Protein AF-A0A358ELY9-F1 (afdb_monomer_lite)

Foldseek 3Di:
DVCLLVPCVVVFFDPPFDDDDPPPDPQDADPVCPVPPSNVVSVVVVVVDVVVPDDDDSGTDPSSSVSVVVVVVCVCPPPVVDDDD

Sequence (85 aa):
MKNHIAPGYMDRIIRNAKPFVIQERVLDVSWNNHLSEEANRIKIEIERLVLEGDQPTSRLNSDWRRRFEDVVYALINSPEFIFVP

Radius of gyration: 18.92 Å; chains: 1; bounding box: 39×37×47 Å

Secondary structure (DSSP, 8-state):
-TTSS-TTSTT-B-TTPPPP----------GGGTT-HHHHHHHHHHHHHHHH-PPPPTTB-HHHHHHHHHHHHHHHTSTTS----

Structure (mmCIF, N/CA/C/O backbone):
data_AF-A0A358ELY9-F1
#
_entry.id   AF-A0A358ELY9-F1
#
loop_
_atom_site.group_PDB
_atom_site.id
_atom_site.type_symbol
_atom_site.label_atom_id
_atom_site.label_alt_id
_atom_site.label_comp_id
_atom_site.label_asym_id
_atom_site.label_entity_id
_atom_site.label_seq_id
_atom_site.pdbx_PDB_ins_code
_atom_site.Cartn_x
_atom_site.Cartn_y
_atom_site.Cartn_z
_atom_site.occupancy
_atom_site.B_iso_or_equiv
_atom_site.auth_seq_id
_atom_site.auth_comp_id
_atom_site.auth_asym_id
_atom_site.auth_atom_id
_atom_site.pdbx_PDB_model_num
ATOM 1 N N . MET A 1 1 ? 20.249 5.577 -10.592 1.00 54.88 1 MET A N 1
ATOM 2 C CA . MET A 1 1 ? 18.807 5.693 -10.920 1.00 54.88 1 MET A CA 1
ATOM 3 C C . MET A 1 1 ? 18.442 5.584 -12.405 1.00 54.88 1 MET A C 1
ATOM 5 O O . MET A 1 1 ? 17.273 5.358 -12.675 1.00 54.88 1 MET A O 1
ATOM 9 N N . LYS A 1 2 ? 19.365 5.692 -13.380 1.00 56.09 2 LYS A N 1
ATOM 10 C CA . LYS A 1 2 ? 19.000 5.857 -14.806 1.00 56.09 2 LYS A CA 1
ATOM 11 C C . LYS A 1 2 ? 18.169 4.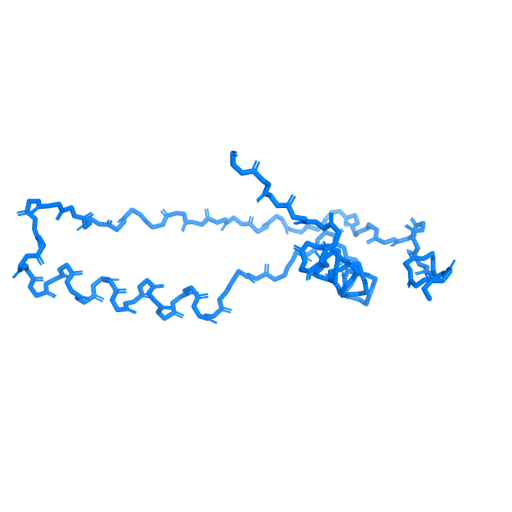744 -15.476 1.00 56.09 2 LYS A C 1
ATOM 13 O O . LYS A 1 2 ? 17.742 4.992 -16.586 1.00 56.09 2 LYS A O 1
ATOM 18 N N . ASN A 1 3 ? 17.915 3.582 -14.856 1.00 76.94 3 ASN A N 1
ATOM 19 C CA . ASN A 1 3 ? 17.105 2.499 -15.448 1.00 76.94 3 ASN A CA 1
ATOM 20 C C . ASN A 1 3 ? 16.483 1.533 -14.408 1.00 76.94 3 AS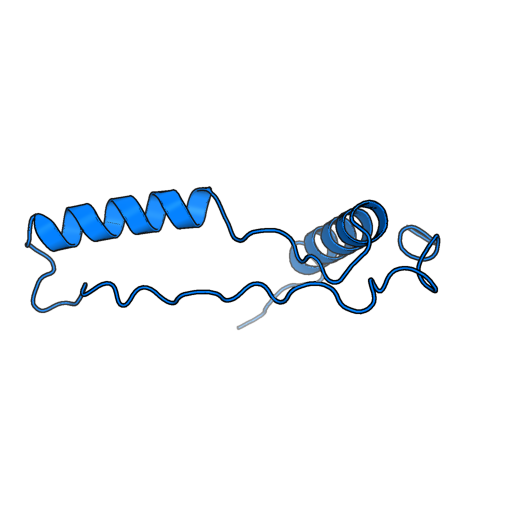N A C 1
ATOM 22 O O . ASN A 1 3 ? 16.354 0.344 -14.672 1.00 76.94 3 ASN A O 1
ATOM 26 N N . HIS A 1 4 ? 16.114 1.984 -13.203 1.00 87.56 4 HIS A N 1
ATOM 27 C CA . HIS A 1 4 ? 15.690 1.048 -12.139 1.00 87.56 4 HIS A CA 1
ATOM 28 C C . HIS A 1 4 ? 14.335 0.355 -12.414 1.00 87.56 4 HIS A C 1
ATOM 30 O O . HIS A 1 4 ? 14.165 -0.829 -12.124 1.00 87.56 4 HIS A O 1
ATOM 36 N N . ILE A 1 5 ? 13.404 1.068 -13.055 1.00 93.00 5 ILE A N 1
ATOM 37 C CA . ILE A 1 5 ? 12.046 0.585 -13.375 1.00 93.00 5 ILE A CA 1
ATOM 38 C C . ILE A 1 5 ? 11.866 0.163 -14.841 1.00 93.00 5 ILE A C 1
ATOM 40 O O . ILE A 1 5 ? 10.830 -0.394 -15.196 1.00 93.00 5 ILE A O 1
ATOM 44 N N . ALA A 1 6 ? 12.853 0.410 -15.707 1.00 94.31 6 ALA A N 1
ATOM 45 C CA . ALA A 1 6 ? 12.766 0.051 -17.124 1.00 94.31 6 ALA A CA 1
ATOM 46 C C . ALA A 1 6 ? 12.719 -1.478 -17.366 1.00 94.31 6 ALA A C 1
ATOM 48 O O . ALA A 1 6 ? 11.879 -1.926 -18.153 1.00 94.31 6 ALA A O 1
ATOM 49 N N . PRO A 1 7 ? 13.538 -2.314 -16.689 1.00 94.94 7 PRO A N 1
ATOM 50 C CA . PRO A 1 7 ? 13.506 -3.760 -16.889 1.00 94.94 7 PRO A CA 1
ATOM 51 C C . PRO A 1 7 ? 12.167 -4.351 -16.458 1.00 94.94 7 PRO A C 1
ATOM 53 O O . PRO A 1 7 ? 11.781 -4.184 -15.301 1.00 94.94 7 PRO A O 1
ATOM 56 N N . GLY A 1 8 ? 11.493 -5.066 -17.362 1.00 91.38 8 GLY A N 1
ATOM 57 C CA . GLY A 1 8 ? 10.193 -5.699 -17.111 1.00 91.38 8 GLY A CA 1
ATOM 58 C C . GLY A 1 8 ? 8.988 -4.767 -17.256 1.00 91.38 8 GLY A C 1
ATOM 59 O O . GLY A 1 8 ? 7.869 -5.193 -16.994 1.00 91.38 8 GLY A O 1
ATOM 60 N N . TYR A 1 9 ? 9.180 -3.513 -17.692 1.00 94.19 9 TYR A N 1
ATOM 61 C CA . TYR A 1 9 ? 8.083 -2.548 -17.808 1.00 94.19 9 TYR A CA 1
ATOM 62 C C . TYR A 1 9 ? 6.987 -3.006 -18.782 1.00 94.19 9 TYR A C 1
ATOM 64 O O . TYR A 1 9 ? 5.808 -2.855 -18.469 1.00 94.19 9 TYR A O 1
ATOM 72 N N . MET A 1 10 ? 7.339 -3.583 -19.935 1.00 95.81 10 MET A N 1
ATOM 73 C CA . MET A 1 10 ? 6.354 -4.032 -20.935 1.00 95.81 10 MET A CA 1
ATOM 74 C C . MET A 1 10 ? 5.444 -5.151 -20.407 1.00 95.81 10 MET A C 1
ATOM 76 O O . MET A 1 10 ? 4.236 -5.109 -20.626 1.00 95.81 10 MET A O 1
ATOM 80 N N . ASP A 1 11 ? 6.000 -6.075 -19.623 1.00 94.31 11 ASP A N 1
ATOM 81 C CA . ASP A 1 11 ? 5.301 -7.279 -19.152 1.00 94.31 11 ASP A CA 1
ATOM 82 C C . ASP A 1 11 ? 4.818 -7.168 -17.698 1.00 94.31 11 ASP A C 1
ATOM 84 O O . ASP A 1 11 ? 4.375 -8.141 -17.091 1.00 94.31 11 ASP A O 1
ATOM 88 N N . ARG A 1 12 ? 4.889 -5.967 -17.111 1.00 95.31 12 ARG A N 1
ATOM 89 C CA . ARG A 1 12 ? 4.577 -5.746 -15.692 1.00 95.31 12 ARG A CA 1
ATOM 90 C C . ARG A 1 12 ? 3.1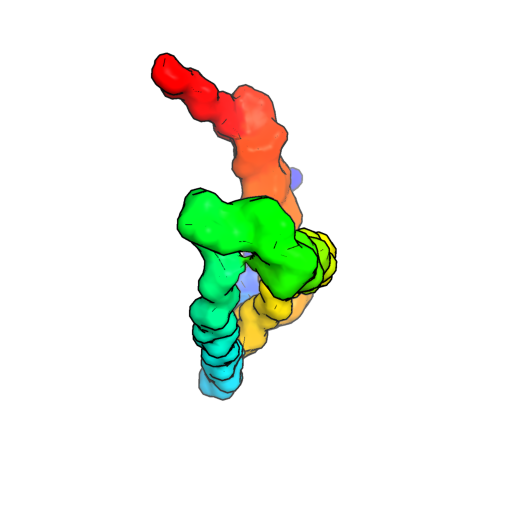23 -6.034 -15.327 1.00 95.31 12 ARG A C 1
ATOM 92 O O . ARG A 1 12 ? 2.840 -6.236 -14.154 1.00 95.31 12 ARG A O 1
ATOM 99 N N . ILE A 1 13 ? 2.200 -5.982 -16.286 1.00 95.88 13 ILE A N 1
ATOM 100 C CA . ILE A 1 13 ? 0.758 -6.090 -16.037 1.00 95.88 13 ILE A CA 1
ATOM 101 C C . ILE A 1 13 ? 0.348 -7.561 -16.032 1.00 95.88 13 ILE A C 1
ATOM 103 O O . ILE A 1 13 ? 0.450 -8.249 -17.047 1.00 95.88 13 ILE A O 1
ATOM 107 N N . ILE A 1 14 ? -0.210 -8.019 -14.913 1.00 95.00 14 ILE A N 1
ATOM 108 C CA . ILE A 1 14 ? -0.796 -9.354 -14.808 1.00 95.00 14 ILE A CA 1
ATOM 109 C C . ILE A 1 14 ? -2.239 -9.289 -15.316 1.00 95.00 14 ILE A C 1
ATOM 111 O O . ILE A 1 14 ? -3.113 -8.664 -14.709 1.00 95.00 14 ILE A O 1
ATOM 115 N N . ARG A 1 15 ? -2.497 -9.938 -16.457 1.00 93.25 15 ARG A N 1
ATOM 116 C CA . ARG A 1 15 ? -3.850 -10.046 -17.022 1.00 93.25 15 ARG A CA 1
ATOM 117 C C . ARG A 1 15 ? -4.726 -10.920 -16.125 1.00 93.25 15 ARG A C 1
ATOM 119 O O . ARG A 1 15 ? -4.262 -11.924 -15.598 1.00 93.25 15 ARG A O 1
ATOM 126 N N . ASN A 1 16 ? -6.001 -10.551 -15.993 1.00 92.06 16 ASN A N 1
ATOM 127 C CA . ASN A 1 16 ? -6.997 -11.276 -15.193 1.00 92.06 16 ASN A CA 1
ATOM 128 C C . ASN A 1 16 ? -6.611 -11.459 -13.712 1.00 92.06 16 ASN A C 1
ATOM 130 O O . ASN A 1 16 ? -7.067 -12.401 -13.062 1.00 92.06 16 ASN A O 1
ATOM 134 N N . ALA A 1 17 ? -5.779 -10.566 -13.168 1.00 90.88 17 ALA A N 1
ATOM 135 C CA . ALA A 1 17 ? -5.502 -10.537 -11.740 1.00 90.88 17 ALA A CA 1
ATOM 136 C C . ALA A 1 17 ? -6.812 -10.380 -10.953 1.00 90.88 17 ALA A C 1
ATOM 138 O O . ALA A 1 17 ? -7.641 -9.524 -11.276 1.00 90.88 17 ALA A O 1
ATOM 139 N N . LYS A 1 18 ? -6.998 -11.207 -9.918 1.00 87.94 18 LYS A N 1
ATOM 140 C CA . LYS A 1 18 ? -8.180 -11.115 -9.057 1.00 87.94 18 LYS A CA 1
ATOM 141 C C . LYS A 1 18 ? -8.172 -9.757 -8.346 1.00 87.94 18 LYS A C 1
ATOM 143 O O . LYS A 1 18 ? -7.161 -9.445 -7.707 1.00 87.94 18 LYS A O 1
ATOM 148 N N . PRO A 1 19 ? -9.249 -8.957 -8.447 1.00 78.81 19 PRO A N 1
ATOM 149 C CA . PRO A 1 19 ? -9.333 -7.702 -7.721 1.00 78.81 19 PRO A CA 1
ATOM 150 C C . PRO A 1 19 ? -9.322 -7.991 -6.221 1.00 78.81 19 PRO A C 1
ATOM 152 O O . PRO A 1 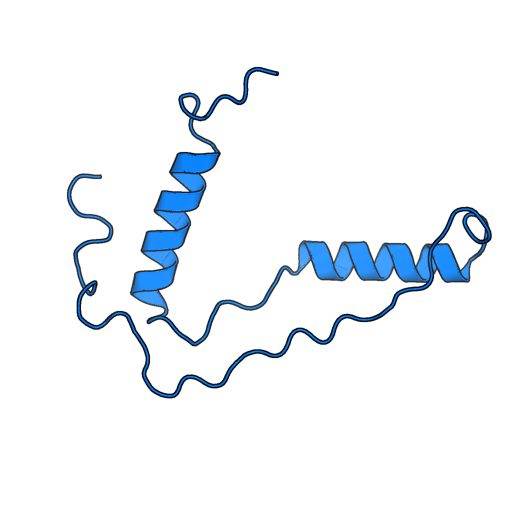19 ? -10.039 -8.872 -5.746 1.00 78.81 19 PRO A O 1
ATOM 155 N N . PHE A 1 20 ? -8.498 -7.249 -5.486 1.00 79.75 20 PHE A N 1
ATOM 156 C CA . PHE A 1 20 ? -8.623 -7.193 -4.039 1.00 79.75 20 PHE A CA 1
ATOM 157 C C . PHE A 1 20 ? -9.802 -6.278 -3.713 1.00 79.75 20 PHE A C 1
ATOM 159 O O . PHE A 1 20 ? -9.849 -5.137 -4.175 1.00 79.75 20 PHE A O 1
ATOM 166 N N . VAL A 1 21 ? -10.772 -6.799 -2.969 1.00 76.50 21 VAL A N 1
ATOM 167 C CA . VAL A 1 21 ? -11.905 -6.015 -2.483 1.00 76.50 21 VAL A CA 1
ATOM 168 C C . VAL A 1 21 ? -11.545 -5.557 -1.082 1.00 76.50 21 VAL A C 1
ATOM 170 O O . VAL A 1 21 ? -11.499 -6.374 -0.163 1.00 76.50 21 VAL A O 1
ATOM 173 N N . ILE A 1 22 ? -11.289 -4.260 -0.923 1.00 70.69 22 ILE A N 1
ATOM 174 C CA . ILE A 1 22 ? -11.210 -3.654 0.403 1.00 70.69 22 ILE A CA 1
ATOM 175 C C . ILE A 1 22 ? -12.628 -3.714 0.969 1.00 70.69 22 ILE A C 1
ATOM 177 O O . ILE A 1 22 ? -13.525 -3.018 0.496 1.00 70.69 22 ILE A O 1
ATOM 181 N N . GLN A 1 23 ? -12.856 -4.594 1.940 1.00 66.12 23 GLN A N 1
ATOM 182 C CA . GLN A 1 23 ? -14.057 -4.509 2.756 1.00 66.12 23 GLN A CA 1
ATOM 183 C C . GLN A 1 23 ? -13.824 -3.401 3.771 1.00 66.12 23 GLN A C 1
ATOM 185 O O . GLN A 1 23 ? -13.156 -3.611 4.783 1.00 66.12 23 GLN A O 1
ATOM 190 N N . GLU A 1 24 ? -14.347 -2.215 3.474 1.00 66.06 24 GLU A N 1
ATOM 191 C CA . GLU A 1 24 ? -14.371 -1.123 4.435 1.00 66.06 24 GLU A CA 1
ATOM 192 C C . GLU A 1 24 ? -15.192 -1.577 5.645 1.00 66.06 24 GLU A C 1
ATOM 194 O O . GLU A 1 24 ? -16.412 -1.752 5.577 1.00 66.06 24 GLU A O 1
ATOM 199 N N . ARG A 1 25 ? -14.507 -1.849 6.760 1.00 70.62 25 ARG A N 1
ATOM 200 C CA . ARG A 1 25 ? -15.192 -2.048 8.031 1.00 70.62 25 ARG A CA 1
ATOM 201 C C . ARG A 1 25 ? -15.638 -0.675 8.502 1.00 70.62 25 ARG A C 1
ATOM 203 O O . ARG A 1 25 ? -14.805 0.171 8.812 1.00 70.62 25 ARG A O 1
ATOM 210 N N . VAL A 1 26 ? -16.949 -0.470 8.577 1.00 66.44 26 VAL A N 1
ATOM 211 C CA . VAL A 1 26 ? -17.504 0.684 9.283 1.00 66.44 26 VAL A CA 1
ATOM 212 C C . VAL A 1 26 ? -17.228 0.467 10.768 1.00 66.44 26 VAL A C 1
ATOM 214 O O . VAL A 1 26 ? -17.845 -0.379 11.412 1.00 66.44 26 VAL A O 1
ATOM 217 N N . LEU A 1 27 ? -16.233 1.181 11.283 1.00 74.12 27 LEU A N 1
ATOM 218 C CA . LEU A 1 27 ? -15.820 1.135 12.678 1.00 74.12 27 LEU A CA 1
ATOM 219 C C . LEU A 1 27 ? -16.410 2.363 13.376 1.00 74.12 27 LEU A C 1
ATOM 221 O O . LEU A 1 27 ? -16.015 3.492 13.092 1.00 74.12 27 LEU A O 1
ATOM 225 N N . ASP A 1 28 ? -17.399 2.143 14.243 1.00 78.00 28 ASP A N 1
ATOM 226 C CA . ASP A 1 28 ? -18.176 3.208 14.888 1.00 78.00 28 ASP A CA 1
ATOM 227 C C . ASP A 1 28 ? -17.387 3.870 16.029 1.00 78.00 28 ASP A C 1
ATOM 229 O O . ASP A 1 28 ? -17.541 3.543 17.207 1.00 78.00 28 ASP A O 1
ATOM 233 N N . VAL A 1 29 ? -16.491 4.792 15.675 1.00 88.88 29 VAL A N 1
ATOM 234 C CA . VAL A 1 29 ? -15.769 5.635 16.635 1.00 88.88 29 VAL A CA 1
ATOM 235 C C . VAL A 1 29 ? -16.001 7.098 16.296 1.00 88.88 29 VAL A C 1
ATOM 237 O O . VAL A 1 29 ? -15.609 7.577 15.232 1.00 88.88 29 VAL A O 1
ATOM 240 N N . SER A 1 30 ? -16.609 7.825 17.227 1.00 88.88 30 SER A N 1
ATOM 241 C CA . SER A 1 30 ? -16.936 9.242 17.101 1.00 88.88 30 SER A CA 1
ATOM 242 C C . SER A 1 30 ? -16.757 9.974 18.434 1.00 88.88 30 SER A C 1
ATOM 244 O O . SER A 1 30 ? -16.494 9.376 19.476 1.00 88.88 30 SER A O 1
ATOM 246 N N . TRP A 1 31 ? -16.939 11.297 18.434 1.00 89.06 31 TRP A N 1
ATOM 247 C CA . TRP A 1 31 ? -16.927 12.086 19.671 1.00 89.06 31 TRP A CA 1
ATOM 248 C C . TRP A 1 31 ? -17.996 11.641 20.675 1.00 89.06 31 TRP A C 1
ATOM 250 O O . TRP A 1 31 ? -17.766 11.710 21.881 1.00 89.06 31 TRP A O 1
ATOM 260 N N . ASN A 1 32 ? -19.130 11.125 20.196 1.00 92.38 32 ASN A N 1
ATOM 261 C CA . ASN A 1 32 ? -20.231 10.703 21.060 1.00 92.38 32 ASN A CA 1
ATOM 262 C C . ASN A 1 32 ? -19.895 9.461 21.901 1.00 92.38 32 ASN A C 1
ATOM 264 O O . ASN A 1 32 ? -20.531 9.252 22.929 1.00 92.38 32 ASN A O 1
ATOM 268 N N . ASN A 1 33 ? -18.902 8.655 21.503 1.00 91.88 33 ASN A N 1
ATOM 269 C CA . ASN A 1 33 ? -18.505 7.439 22.216 1.00 91.88 33 ASN A CA 1
ATOM 270 C C . ASN A 1 33 ? -17.012 7.397 22.595 1.00 91.88 33 ASN A C 1
ATOM 272 O O . ASN A 1 33 ? -16.511 6.338 22.957 1.00 91.88 33 ASN A O 1
ATOM 276 N N . HIS A 1 34 ? -16.307 8.534 22.572 1.00 87.69 34 HIS A N 1
ATOM 277 C CA . HIS A 1 34 ? -14.846 8.575 22.740 1.00 87.69 34 HIS A CA 1
ATOM 278 C C . HIS A 1 34 ? -14.321 8.090 24.108 1.00 87.69 34 HIS A C 1
ATOM 280 O O . HIS A 1 34 ? -13.150 7.741 24.209 1.00 87.69 34 HIS A O 1
ATOM 286 N N . LEU A 1 35 ? -15.166 8.048 25.148 1.00 92.81 35 LEU A N 1
ATOM 287 C CA . LEU A 1 35 ? -14.830 7.499 26.475 1.00 92.81 35 LEU A CA 1
ATOM 288 C C . LEU A 1 35 ? -15.322 6.056 26.679 1.00 92.81 35 LEU A C 1
ATOM 290 O O . LEU A 1 35 ? -15.272 5.535 27.791 1.00 92.81 35 LEU A O 1
ATOM 294 N N . SER A 1 36 ? -15.833 5.412 25.629 1.00 94.19 36 SER A N 1
ATOM 295 C CA . SER A 1 36 ? -16.269 4.019 25.676 1.00 94.19 36 SER A CA 1
ATOM 296 C C . SER A 1 36 ? -15.076 3.069 25.583 1.00 94.19 36 SER A C 1
ATOM 298 O O . SER A 1 36 ? -14.215 3.220 24.714 1.00 94.19 36 SER A O 1
ATOM 300 N N . GLU A 1 37 ? -15.070 2.031 26.419 1.00 94.50 37 GLU A N 1
ATOM 301 C CA . GLU A 1 37 ? -14.120 0.917 26.315 1.00 94.50 37 GLU A CA 1
ATOM 302 C C . GLU A 1 37 ? -14.176 0.254 24.926 1.00 94.50 37 GLU A C 1
ATOM 304 O O . GLU A 1 37 ? -13.140 -0.086 24.353 1.00 94.50 37 GLU A O 1
ATOM 309 N N . GLU A 1 38 ? -15.373 0.152 24.338 1.00 91.81 38 GLU A N 1
ATOM 310 C CA . GLU A 1 38 ? -15.579 -0.391 22.991 1.00 91.81 38 GLU A CA 1
ATOM 311 C C . GLU A 1 38 ? -14.858 0.445 21.929 1.00 91.81 38 GLU A C 1
ATOM 313 O O . GLU A 1 38 ? -14.137 -0.091 21.087 1.00 91.81 38 GLU A O 1
ATOM 318 N N . ALA A 1 39 ? -15.012 1.771 21.995 1.00 93.00 39 ALA A N 1
ATOM 319 C CA . ALA A 1 39 ? -14.381 2.686 21.052 1.00 93.00 39 ALA A CA 1
ATOM 320 C C . ALA A 1 39 ? -12.850 2.615 21.149 1.00 93.00 39 ALA A C 1
ATOM 322 O O . ALA A 1 39 ? -12.159 2.634 20.127 1.00 93.00 39 ALA A O 1
ATOM 323 N N . ASN A 1 40 ? -12.319 2.463 22.368 1.00 92.88 40 ASN A N 1
ATOM 324 C CA . ASN A 1 40 ? -10.892 2.260 22.588 1.00 92.88 40 ASN A CA 1
ATOM 325 C C . ASN A 1 40 ? -10.402 0.936 21.977 1.00 92.88 40 ASN A 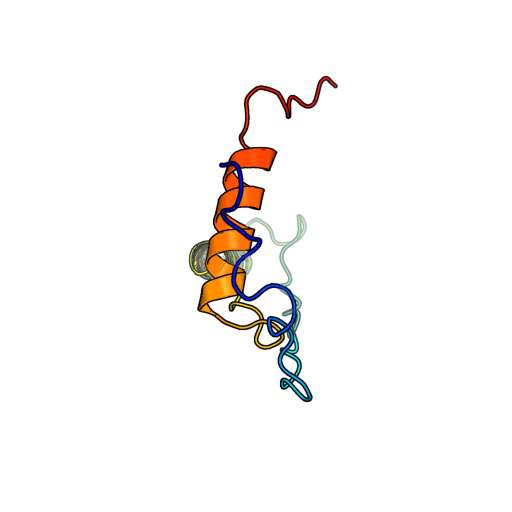C 1
ATOM 327 O O . ASN A 1 40 ? -9.414 0.926 21.244 1.00 92.88 40 ASN A O 1
ATOM 331 N N . ARG A 1 41 ? -11.121 -0.174 22.201 1.00 92.69 41 ARG A N 1
ATOM 332 C CA . ARG A 1 41 ? -10.787 -1.481 21.608 1.00 92.69 41 ARG A CA 1
ATOM 333 C C . ARG A 1 41 ? -10.753 -1.421 20.080 1.00 92.69 41 ARG A C 1
ATOM 335 O O . ARG A 1 41 ? -9.832 -1.953 19.466 1.00 92.69 41 ARG A O 1
ATOM 342 N N . ILE A 1 42 ? -11.728 -0.748 19.473 1.00 91.69 42 ILE A N 1
ATOM 343 C CA . ILE A 1 42 ? -11.784 -0.545 18.023 1.00 91.69 42 ILE A CA 1
ATOM 344 C C . ILE A 1 42 ? -10.577 0.268 17.531 1.00 91.69 42 ILE A C 1
ATOM 346 O O . ILE A 1 42 ? -9.974 -0.094 16.524 1.00 91.69 42 ILE A O 1
ATOM 350 N N . LYS A 1 43 ? -10.189 1.343 18.229 1.00 91.12 43 LYS A N 1
ATOM 351 C CA . LYS A 1 43 ? -9.028 2.166 17.844 1.00 91.12 43 LYS A CA 1
ATOM 352 C C . LYS A 1 43 ? -7.708 1.403 17.904 1.00 91.12 43 LYS A C 1
ATOM 354 O O . LYS A 1 43 ? -6.906 1.559 16.987 1.00 91.12 43 LYS A O 1
ATOM 359 N N . ILE A 1 44 ? -7.521 0.555 18.913 1.00 93.00 44 ILE A N 1
ATOM 360 C CA . ILE A 1 44 ? -6.347 -0.325 19.014 1.00 93.00 44 ILE A CA 1
ATOM 361 C C . ILE A 1 44 ? -6.298 -1.297 17.826 1.00 93.00 44 ILE A C 1
ATOM 363 O O . ILE A 1 44 ? -5.245 -1.500 17.229 1.00 93.00 44 ILE A O 1
ATOM 367 N N . GLU A 1 45 ? -7.438 -1.870 17.433 1.00 90.94 45 GLU A N 1
ATOM 368 C CA . GLU A 1 45 ? -7.489 -2.755 16.263 1.00 90.94 45 GLU A CA 1
ATOM 369 C C . GLU A 1 45 ? -7.208 -2.004 14.951 1.00 90.94 45 GLU A C 1
ATOM 371 O O . GLU A 1 45 ? -6.514 -2.527 14.082 1.00 90.94 45 GLU A O 1
ATOM 376 N N . ILE A 1 46 ? -7.690 -0.763 14.811 1.00 89.19 46 ILE A N 1
ATOM 377 C CA . ILE A 1 46 ? -7.358 0.095 13.661 1.00 89.19 46 ILE A CA 1
ATOM 378 C C . ILE A 1 46 ? -5.855 0.342 13.598 1.00 89.19 46 ILE A C 1
ATOM 380 O O . ILE A 1 46 ? -5.267 0.191 12.533 1.00 89.19 46 ILE A O 1
ATOM 384 N N . GLU A 1 47 ? -5.231 0.710 14.717 1.00 92.50 47 GLU A N 1
ATOM 385 C CA . GLU A 1 47 ? -3.783 0.914 14.784 1.00 92.50 47 GLU A CA 1
ATOM 386 C C . GLU A 1 47 ? -3.035 -0.348 14.347 1.00 92.50 47 GLU A C 1
ATOM 388 O O . GLU A 1 47 ? -2.168 -0.275 13.477 1.00 92.50 47 GLU A O 1
ATOM 393 N N . ARG A 1 48 ? -3.428 -1.516 14.870 1.00 92.12 48 ARG A N 1
ATOM 394 C CA . ARG A 1 48 ? -2.850 -2.808 14.483 1.00 92.12 48 ARG A CA 1
ATOM 395 C C . ARG A 1 48 ? -2.949 -3.048 12.972 1.00 92.12 48 ARG A C 1
ATOM 397 O O . ARG A 1 48 ? -1.949 -3.398 12.355 1.00 92.12 48 ARG A O 1
ATOM 404 N N . LEU A 1 49 ? -4.123 -2.833 12.374 1.00 87.81 49 LEU A N 1
ATOM 405 C CA . LEU A 1 49 ? -4.346 -3.003 10.931 1.00 87.81 49 LEU A CA 1
ATOM 406 C C . LEU A 1 49 ? -3.549 -1.995 10.089 1.00 87.81 49 LEU A C 1
ATOM 408 O O . LEU A 1 49 ? -3.008 -2.354 9.048 1.00 87.81 49 LEU A O 1
ATOM 412 N N . VAL A 1 50 ? -3.441 -0.744 10.541 1.00 88.25 50 VAL A N 1
ATOM 413 C CA . VAL A 1 50 ? -2.640 0.292 9.869 1.00 88.25 50 VAL A CA 1
ATOM 414 C C . VAL A 1 50 ? -1.155 -0.068 9.890 1.00 88.25 50 VAL A C 1
ATOM 416 O O . VAL A 1 50 ? -0.473 0.117 8.884 1.00 88.25 50 VAL A O 1
ATOM 419 N N . LEU A 1 51 ? -0.660 -0.610 11.005 1.00 89.44 51 LEU A N 1
ATOM 420 C CA . LEU A 1 51 ? 0.718 -1.089 11.122 1.00 89.44 51 LEU A CA 1
ATOM 421 C C . LEU A 1 51 ? 0.990 -2.317 10.239 1.00 89.44 51 LEU A C 1
ATOM 423 O O . LEU A 1 51 ? 2.101 -2.459 9.734 1.00 89.44 51 LEU A O 1
ATOM 427 N N . GLU A 1 52 ? -0.001 -3.192 10.037 1.00 89.44 52 GLU A N 1
ATOM 428 C CA . GLU A 1 52 ? 0.096 -4.304 9.078 1.00 89.44 52 GLU A CA 1
ATOM 429 C C . GLU A 1 52 ? 0.122 -3.823 7.622 1.00 89.44 52 GLU A C 1
ATOM 431 O O . GLU A 1 52 ? 0.808 -4.421 6.789 1.00 89.44 52 GLU A O 1
ATOM 436 N N . GLY A 1 53 ? -0.579 -2.727 7.334 1.00 85.62 53 GLY A N 1
ATOM 437 C CA . GLY A 1 53 ? -0.661 -2.123 6.012 1.00 85.62 53 GLY A CA 1
ATOM 438 C C . GLY A 1 53 ? -1.546 -2.898 5.034 1.00 85.62 53 GLY A C 1
ATOM 439 O O . GLY A 1 53 ? -1.987 -4.025 5.274 1.00 85.62 53 GLY A O 1
ATOM 440 N N . ASP A 1 54 ? -1.815 -2.273 3.890 1.00 85.19 54 ASP A N 1
ATOM 441 C CA . ASP A 1 54 ? -2.600 -2.899 2.831 1.00 85.19 54 ASP A CA 1
ATOM 442 C C . ASP A 1 54 ? -1.824 -4.022 2.133 1.00 85.19 54 ASP A C 1
ATOM 444 O O . ASP A 1 54 ? -0.599 -3.991 1.974 1.00 85.19 54 ASP A O 1
ATOM 448 N N . GLN A 1 55 ? -2.562 -5.015 1.632 1.00 86.12 55 GLN A N 1
ATOM 449 C CA . GLN A 1 55 ? -1.964 -6.073 0.826 1.00 86.12 55 GLN A CA 1
ATOM 450 C C . GLN A 1 55 ? -1.427 -5.516 -0.505 1.00 86.12 55 GLN A C 1
ATOM 452 O O . GLN A 1 55 ? -2.102 -4.720 -1.165 1.00 86.12 55 GLN A O 1
ATOM 457 N N . PRO A 1 56 ? -0.256 -5.984 -0.976 1.00 89.06 56 PRO A N 1
ATOM 458 C CA . PRO A 1 56 ? 0.272 -5.587 -2.273 1.00 89.06 56 PRO A CA 1
ATOM 459 C C . PRO A 1 56 ? -0.676 -5.910 -3.431 1.00 89.06 56 PRO A C 1
ATOM 461 O O . PRO A 1 56 ? -1.317 -6.962 -3.462 1.00 89.06 56 PRO A O 1
ATOM 464 N N . THR A 1 57 ? -0.705 -5.045 -4.449 1.00 89.12 57 THR A N 1
ATOM 465 C CA . THR A 1 57 ? -1.549 -5.287 -5.625 1.00 89.12 57 THR A CA 1
ATOM 466 C C . THR A 1 57 ? -1.144 -6.559 -6.377 1.00 89.12 57 THR A C 1
ATOM 468 O O . THR A 1 57 ? 0.024 -6.778 -6.699 1.00 89.12 57 THR A O 1
ATOM 471 N N . SER A 1 58 ? -2.141 -7.368 -6.735 1.00 91.38 58 SER A N 1
ATOM 472 C CA . SER A 1 58 ? -1.998 -8.558 -7.583 1.00 91.38 58 SER A CA 1
ATOM 473 C C . SER A 1 58 ? -1.924 -8.227 -9.080 1.00 91.38 58 SER A C 1
ATOM 475 O O . SER A 1 58 ? -1.690 -9.109 -9.903 1.00 91.38 58 SER A O 1
ATOM 477 N N . ARG A 1 59 ? -2.156 -6.961 -9.459 1.00 93.50 59 ARG A N 1
ATOM 478 C CA . ARG A 1 59 ? -2.248 -6.514 -10.862 1.00 93.50 59 ARG A CA 1
ATOM 479 C C . ARG A 1 59 ? -0.889 -6.310 -11.524 1.00 93.50 59 ARG A C 1
ATOM 481 O O . ARG A 1 59 ? -0.829 -6.148 -12.743 1.00 93.50 59 ARG A O 1
ATOM 488 N N . LEU A 1 60 ? 0.180 -6.292 -10.732 1.00 95.00 60 LEU A N 1
ATOM 489 C CA . LEU A 1 60 ? 1.540 -6.062 -11.193 1.00 95.00 60 LEU A CA 1
ATOM 490 C C . LEU A 1 60 ? 2.438 -7.244 -10.840 1.00 95.00 60 LEU A C 1
ATOM 492 O O . LEU A 1 60 ? 2.291 -7.854 -9.783 1.00 95.00 60 LEU A O 1
ATOM 496 N N . ASN A 1 61 ? 3.404 -7.529 -11.711 1.00 95.19 61 ASN A N 1
ATOM 497 C CA . ASN A 1 61 ? 4.502 -8.432 -11.396 1.00 95.19 61 ASN A CA 1
ATOM 498 C C . ASN A 1 61 ? 5.190 -7.969 -10.101 1.00 95.19 61 ASN A C 1
ATOM 500 O O . ASN A 1 61 ? 5.517 -6.790 -9.958 1.00 95.19 61 ASN A O 1
ATOM 504 N N . SER A 1 62 ? 5.390 -8.890 -9.157 1.00 94.44 62 SER A N 1
ATOM 505 C CA . SER A 1 62 ? 5.821 -8.566 -7.795 1.00 94.44 62 SER A CA 1
ATOM 506 C C . SER A 1 62 ? 7.215 -7.943 -7.722 1.00 94.44 62 SER A C 1
ATOM 508 O O . SER A 1 62 ? 7.413 -7.039 -6.910 1.00 94.44 62 SER A O 1
ATOM 510 N N . ASP A 1 63 ? 8.150 -8.382 -8.568 1.00 94.81 63 ASP A N 1
ATOM 511 C CA . ASP A 1 63 ? 9.502 -7.819 -8.653 1.00 94.81 63 ASP A CA 1
ATOM 512 C C . ASP A 1 63 ? 9.465 -6.395 -9.217 1.00 94.81 63 ASP A C 1
ATOM 514 O O . ASP A 1 63 ? 9.997 -5.458 -8.618 1.00 94.81 63 ASP A O 1
ATOM 518 N N . TRP A 1 64 ? 8.770 -6.217 -10.344 1.00 96.12 64 TRP A N 1
ATOM 519 C CA . TRP A 1 64 ? 8.655 -4.910 -10.987 1.00 96.12 64 TRP A CA 1
ATOM 520 C C . TRP A 1 64 ? 7.944 -3.893 -10.084 1.00 96.12 64 TRP A C 1
ATOM 522 O O . TRP A 1 64 ? 8.402 -2.760 -9.938 1.00 96.12 64 TRP A O 1
ATOM 532 N N . ARG A 1 65 ? 6.847 -4.316 -9.442 1.00 95.56 65 ARG A N 1
ATOM 533 C CA . ARG A 1 65 ? 6.072 -3.515 -8.487 1.00 95.56 65 ARG A CA 1
ATOM 534 C C . ARG A 1 65 ? 6.949 -3.012 -7.343 1.00 95.56 65 ARG A C 1
ATOM 536 O O . ARG A 1 65 ? 6.912 -1.822 -7.065 1.00 95.56 65 ARG A O 1
ATOM 543 N N . ARG A 1 66 ? 7.753 -3.885 -6.721 1.00 94.75 66 ARG A N 1
ATOM 544 C CA . ARG A 1 66 ? 8.635 -3.500 -5.606 1.00 94.75 66 ARG A CA 1
ATOM 545 C C . ARG A 1 66 ? 9.616 -2.401 -6.025 1.00 94.75 66 ARG A C 1
ATOM 547 O O . ARG A 1 66 ? 9.680 -1.372 -5.371 1.00 94.75 66 ARG A O 1
ATOM 554 N N . ARG A 1 67 ? 10.297 -2.565 -7.165 1.00 95.62 67 ARG A N 1
ATOM 555 C CA . ARG A 1 67 ? 11.228 -1.543 -7.688 1.00 95.62 67 ARG A CA 1
ATOM 556 C C . ARG A 1 67 ? 10.540 -0.213 -7.996 1.00 95.62 67 ARG A C 1
ATOM 558 O O . ARG A 1 67 ? 11.146 0.846 -7.850 1.00 95.62 67 ARG A O 1
ATOM 565 N N . PHE A 1 68 ? 9.294 -0.256 -8.462 1.00 94.69 68 PHE A N 1
ATOM 566 C CA . PHE A 1 68 ? 8.496 0.947 -8.681 1.00 94.69 68 PHE A CA 1
ATOM 567 C C . PHE A 1 68 ? 8.113 1.628 -7.361 1.00 94.69 68 PHE A C 1
ATOM 569 O O . PHE A 1 68 ? 8.274 2.840 -7.242 1.00 94.69 68 PHE A O 1
ATOM 576 N N . GLU A 1 69 ? 7.664 0.860 -6.369 1.00 94.19 69 GLU A N 1
ATOM 577 C CA . GLU A 1 69 ? 7.333 1.364 -5.032 1.00 94.19 69 GLU A CA 1
ATOM 578 C C . GLU A 1 69 ? 8.545 1.986 -4.334 1.00 94.19 69 GLU A C 1
ATOM 580 O O . GLU A 1 69 ? 8.411 3.075 -3.787 1.00 94.19 69 GLU A O 1
ATOM 585 N N . ASP A 1 70 ? 9.732 1.383 -4.433 1.00 94.56 70 ASP A N 1
ATOM 586 C CA . ASP A 1 70 ? 10.970 1.951 -3.881 1.00 94.56 70 ASP A CA 1
ATOM 587 C C . ASP A 1 70 ? 11.281 3.331 -4.490 1.00 94.56 70 ASP A C 1
ATOM 589 O O . ASP A 1 70 ? 11.671 4.266 -3.788 1.00 94.56 70 ASP A O 1
ATOM 593 N N . V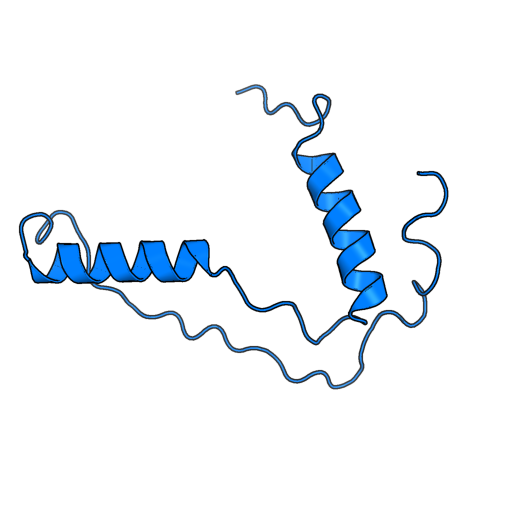AL A 1 71 ? 11.071 3.487 -5.804 1.00 93.94 71 VAL A N 1
ATOM 594 C CA . VAL A 1 71 ? 11.255 4.774 -6.496 1.00 93.94 71 VAL A CA 1
ATOM 595 C C . VAL A 1 71 ? 10.210 5.797 -6.062 1.00 93.94 71 VAL A C 1
ATOM 597 O O . VAL A 1 71 ? 10.565 6.949 -5.825 1.00 93.94 71 VAL A O 1
ATOM 600 N N . VAL A 1 72 ? 8.941 5.399 -5.945 1.00 92.81 72 VAL A N 1
ATOM 601 C CA . VAL A 1 72 ? 7.874 6.290 -5.463 1.00 92.81 72 VAL A CA 1
ATOM 602 C C . VAL A 1 72 ? 8.154 6.722 -4.027 1.00 92.81 72 VAL A C 1
ATOM 604 O O . VAL A 1 72 ? 8.089 7.913 -3.744 1.00 92.81 72 VAL A O 1
ATOM 607 N N . TYR A 1 73 ? 8.533 5.793 -3.148 1.00 91.81 73 TYR A N 1
ATOM 608 C CA . TYR A 1 73 ? 8.884 6.084 -1.761 1.00 91.81 73 TYR A CA 1
ATOM 609 C C . TYR A 1 73 ? 10.040 7.082 -1.672 1.00 91.81 73 TYR A C 1
ATOM 611 O O . TYR A 1 73 ? 9.953 8.065 -0.938 1.00 91.81 73 TYR A O 1
ATOM 619 N N . ALA A 1 74 ? 11.104 6.865 -2.448 1.00 92.69 74 ALA A N 1
ATOM 620 C CA . ALA A 1 74 ? 12.235 7.782 -2.492 1.00 92.69 74 ALA A CA 1
ATOM 621 C C . ALA A 1 74 ? 11.834 9.171 -3.010 1.00 92.69 74 ALA A C 1
ATOM 623 O O . ALA A 1 74 ? 12.333 10.164 -2.495 1.00 92.69 74 ALA A O 1
ATOM 624 N N . LEU A 1 75 ? 10.935 9.244 -3.999 1.00 91.06 75 LEU A N 1
ATOM 625 C CA . LEU A 1 75 ? 10.469 10.505 -4.576 1.00 91.06 75 LEU A CA 1
ATOM 626 C C . LEU A 1 75 ? 9.605 11.304 -3.595 1.00 91.06 75 LEU A C 1
ATOM 628 O O . LEU A 1 75 ? 9.852 12.486 -3.410 1.00 91.06 75 LEU A O 1
ATOM 632 N N . ILE A 1 76 ? 8.612 10.678 -2.957 1.00 91.12 76 ILE A N 1
ATOM 633 C CA . ILE A 1 76 ? 7.694 11.392 -2.050 1.00 91.12 76 ILE A CA 1
ATOM 634 C C . ILE A 1 76 ? 8.371 11.829 -0.747 1.00 91.12 76 ILE A C 1
ATOM 636 O O . ILE A 1 76 ? 7.908 12.763 -0.104 1.00 91.12 76 ILE A O 1
ATOM 640 N N . ASN A 1 77 ? 9.454 11.155 -0.357 1.00 89.94 77 ASN A N 1
ATOM 641 C CA . ASN A 1 77 ? 10.263 11.510 0.809 1.00 89.94 77 ASN A CA 1
ATOM 642 C C . ASN A 1 77 ? 11.525 12.297 0.422 1.00 89.94 77 ASN A C 1
ATOM 644 O O . ASN A 1 77 ? 12.407 12.494 1.260 1.00 89.94 77 ASN A O 1
ATOM 648 N N . SER A 1 78 ? 11.655 12.706 -0.844 1.00 91.12 78 SER A N 1
ATOM 649 C CA . SER A 1 78 ? 12.807 13.479 -1.288 1.00 91.12 78 SER A CA 1
ATOM 650 C C . SER A 1 78 ? 12.688 14.927 -0.789 1.00 91.12 78 SER A C 1
ATOM 652 O O . SER A 1 78 ? 11.582 15.468 -0.716 1.00 91.12 78 SER A O 1
ATOM 654 N N . PRO A 1 79 ? 13.806 15.591 -0.451 1.00 87.50 79 PRO A N 1
ATOM 655 C CA . PRO A 1 79 ? 13.795 16.986 -0.011 1.00 87.50 79 PRO A CA 1
ATOM 656 C C . PRO A 1 79 ? 13.372 17.958 -1.120 1.00 87.50 79 PRO A C 1
ATOM 658 O O . PRO A 1 79 ? 13.145 19.129 -0.855 1.00 87.50 79 PRO A O 1
ATOM 661 N N . GLU A 1 80 ? 13.277 17.515 -2.370 1.00 86.88 80 GLU A N 1
ATOM 662 C CA . GLU A 1 80 ? 12.720 18.296 -3.475 1.00 86.88 80 GLU A CA 1
ATOM 663 C C . GLU A 1 80 ? 11.187 18.228 -3.512 1.00 86.88 80 GLU A C 1
ATOM 665 O O . GLU A 1 80 ? 10.542 19.105 -4.086 1.00 86.88 80 GLU A O 1
ATOM 670 N N . PHE A 1 81 ? 10.594 17.219 -2.872 1.00 81.88 81 PHE A N 1
ATOM 671 C CA . PHE A 1 81 ? 9.152 17.044 -2.727 1.00 81.88 81 PHE A CA 1
ATOM 672 C C . PHE A 1 81 ? 8.633 17.777 -1.475 1.00 81.88 81 PHE A C 1
ATOM 674 O O . PHE A 1 81 ? 7.877 17.236 -0.671 1.00 81.88 81 PHE A O 1
ATOM 681 N N . ILE A 1 82 ? 9.066 19.028 -1.273 1.00 72.62 82 ILE A N 1
ATOM 682 C CA . ILE A 1 82 ? 8.584 19.864 -0.167 1.00 72.62 82 ILE A CA 1
ATOM 683 C C . ILE A 1 82 ? 7.193 20.393 -0.507 1.00 72.62 82 ILE A C 1
ATOM 685 O O . ILE A 1 82 ? 7.001 21.121 -1.481 1.00 72.62 82 ILE A O 1
ATOM 689 N N . PHE A 1 83 ? 6.230 20.085 0.356 1.00 68.44 83 PHE A N 1
ATOM 690 C CA . PHE A 1 83 ? 4.969 20.811 0.419 1.00 68.44 83 PHE A CA 1
ATOM 691 C C . PHE A 1 83 ? 5.197 22.125 1.180 1.00 68.44 83 PHE A C 1
ATOM 693 O O . PHE A 1 83 ? 5.448 22.102 2.385 1.00 68.44 83 PHE A O 1
ATOM 700 N N . VAL A 1 84 ? 5.150 23.263 0.481 1.00 73.38 84 VAL A N 1
ATOM 701 C CA . VAL A 1 84 ? 5.131 24.594 1.113 1.00 73.38 84 VAL A CA 1
ATOM 702 C C . VAL A 1 84 ? 3.658 25.002 1.272 1.00 73.38 84 VAL A C 1
ATOM 704 O O . VAL A 1 84 ? 2.987 25.109 0.243 1.00 73.38 84 VAL A O 1
ATOM 707 N N . PRO A 1 85 ? 3.141 25.159 2.507 1.00 68.12 85 PRO A N 1
ATOM 708 C CA . PRO A 1 85 ? 1.753 25.554 2.755 1.00 68.12 85 PRO A CA 1
ATOM 709 C C . PRO A 1 85 ? 1.438 26.986 2.312 1.00 68.12 85 PRO A C 1
ATOM 711 O O . PRO A 1 85 ? 2.352 27.843 2.368 1.00 68.12 85 PRO A O 1
#

pLDDT: mean 87.47, std 9.47, range [54.88, 96.12]